Protein AF-A0A7V5K6P8-F1 (afdb_monomer)

Radius of gyration: 14.31 Å; Cα contacts (8 Å, |Δi|>4): 60; chains: 1; bounding box: 41×21×38 Å

Secondary structure (DSSP, 8-state):
-HHHHHHHHHHHHHHHTS-HHHHHHHHHHT-HHHHHHHHHHHHHHHHHHHTT-S-BTTB--TTHHHHHHHHHHHHHHHHHHT----

Mean predicted aligned error: 3.62 Å

Sequence (86 aa):
WNFAGMLVAGLAFALAGGCPGRQLFMAGEGDNDAGIFVLGMIVGAAVAHNFGLASSPQGIGAHGVTAVVVTLATCLFIGFTNLKRA

Solvent-accessible surface area (backbone atoms only — not comparable to full-atom values): 4855 Å² total; per-residue (Å²): 108,68,66,63,50,49,51,41,51,52,52,46,30,59,75,76,76,37,62,68,70,60,33,53,52,40,30,74,75,66,37,62,71,30,38,52,51,51,51,49,51,53,53,49,50,52,50,27,64,74,68,32,34,47,60,54,98,91,45,76,21,92,38,25,65,59,47,49,55,53,52,40,52,49,47,50,51,54,52,62,76,67,54,84,78,133

Structure (mmCIF, N/CA/C/O backbone):
data_AF-A0A7V5K6P8-F1
#
_entry.id   AF-A0A7V5K6P8-F1
#
loop_
_atom_site.group_PDB
_atom_site.id
_atom_site.type_symbol
_atom_site.label_atom_id
_atom_site.label_alt_id
_atom_site.label_comp_id
_atom_site.label_asym_id
_atom_site.label_entity_id
_atom_site.label_seq_id
_atom_site.pdbx_PDB_ins_code
_atom_site.Cartn_x
_atom_site.Cartn_y
_atom_site.Cartn_z
_atom_site.occupancy
_atom_site.B_iso_or_equiv
_atom_site.auth_seq_id
_atom_site.auth_comp_id
_atom_site.auth_asym_id
_atom_site.auth_atom_id
_atom_site.pdbx_PDB_model_num
ATOM 1 N N . TRP A 1 1 ? 1.917 1.993 -16.975 1.00 75.31 1 TRP A N 1
ATOM 2 C CA . TRP A 1 1 ? 1.832 1.360 -15.642 1.00 75.31 1 TRP A CA 1
ATOM 3 C C . TRP A 1 1 ? 1.702 2.366 -14.499 1.00 75.31 1 TRP A C 1
ATOM 5 O O . TRP A 1 1 ? 0.979 2.084 -13.557 1.00 75.31 1 TRP A O 1
ATOM 15 N N . ASN A 1 2 ? 2.300 3.560 -14.609 1.00 81.75 2 ASN A N 1
ATOM 16 C CA . ASN A 1 2 ? 2.261 4.598 -13.566 1.00 81.75 2 ASN A CA 1
ATOM 17 C C . ASN A 1 2 ? 0.857 4.932 -13.040 1.00 81.75 2 ASN A C 1
ATOM 19 O O . ASN A 1 2 ? 0.670 4.952 -11.833 1.00 81.75 2 ASN A O 1
ATOM 23 N N . PHE A 1 3 ? -0.139 5.127 -13.913 1.00 89.31 3 PHE A N 1
ATOM 24 C CA . PHE A 1 3 ? -1.506 5.410 -13.459 1.00 89.31 3 PHE A CA 1
ATOM 25 C C . PHE A 1 3 ? -2.086 4.269 -12.610 1.00 89.31 3 PHE A C 1
ATOM 27 O O . PHE A 1 3 ? -2.517 4.499 -11.489 1.00 89.31 3 PHE A O 1
ATOM 34 N N . ALA A 1 4 ? -2.053 3.035 -13.118 1.00 91.94 4 ALA A N 1
ATOM 35 C CA . ALA A 1 4 ? -2.606 1.879 -12.415 1.00 91.94 4 ALA A CA 1
ATOM 36 C C . ALA A 1 4 ? -1.851 1.575 -11.108 1.00 91.94 4 ALA A C 1
ATOM 38 O O . ALA A 1 4 ? -2.473 1.264 -10.097 1.00 91.94 4 ALA A O 1
ATOM 39 N N . GLY A 1 5 ? -0.523 1.728 -11.101 1.00 90.75 5 GLY A N 1
ATOM 40 C CA . GLY A 1 5 ? 0.281 1.606 -9.886 1.00 90.75 5 GLY A CA 1
ATOM 41 C C . GLY A 1 5 ? -0.085 2.661 -8.840 1.00 90.75 5 GLY A C 1
ATOM 42 O O . GLY A 1 5 ? -0.293 2.323 -7.678 1.00 90.75 5 GLY A O 1
ATOM 43 N N . MET A 1 6 ? -0.246 3.921 -9.254 1.00 93.06 6 MET A N 1
ATOM 44 C CA . MET A 1 6 ? -0.655 5.004 -8.354 1.00 93.06 6 MET A CA 1
ATOM 45 C C . MET A 1 6 ? -2.100 4.867 -7.870 1.00 93.06 6 MET A C 1
ATOM 47 O O . MET A 1 6 ? -2.378 5.199 -6.721 1.00 93.06 6 MET A O 1
ATOM 51 N N . LEU A 1 7 ? -3.004 4.340 -8.701 1.00 95.44 7 LEU A N 1
ATOM 52 C CA . LEU A 1 7 ? -4.372 4.002 -8.305 1.00 95.44 7 LEU A CA 1
ATOM 53 C C . LEU A 1 7 ? -4.366 2.982 -7.160 1.00 95.44 7 LEU A C 1
ATOM 55 O O . LEU A 1 7 ? -5.008 3.203 -6.135 1.00 95.44 7 LEU A O 1
ATOM 59 N N . VAL A 1 8 ? -3.618 1.886 -7.322 1.00 95.25 8 VAL A N 1
ATOM 60 C CA . VAL A 1 8 ? -3.502 0.840 -6.297 1.00 95.25 8 VAL A CA 1
ATOM 61 C C . VAL A 1 8 ? -2.841 1.377 -5.032 1.00 95.25 8 VAL A C 1
ATOM 63 O O . VAL A 1 8 ? -3.352 1.131 -3.942 1.00 95.25 8 VAL A O 1
ATOM 66 N N . ALA A 1 9 ? -1.755 2.144 -5.161 1.00 93.75 9 ALA A N 1
ATOM 67 C CA . ALA A 1 9 ? -1.092 2.765 -4.018 1.00 93.75 9 ALA A CA 1
ATOM 68 C C . ALA A 1 9 ? -2.050 3.690 -3.251 1.00 93.75 9 ALA A C 1
ATOM 70 O O . ALA A 1 9 ? -2.203 3.552 -2.041 1.00 93.75 9 ALA A O 1
ATOM 71 N N . GLY A 1 10 ? -2.757 4.580 -3.955 1.00 94.38 10 GLY A N 1
ATOM 72 C CA . GLY A 1 10 ? -3.719 5.500 -3.350 1.00 94.38 10 GLY A CA 1
ATOM 73 C C . GLY A 1 10 ? -4.863 4.781 -2.634 1.00 94.38 10 GLY A C 1
ATOM 74 O O . GLY A 1 10 ? -5.195 5.145 -1.508 1.00 94.38 10 GLY A O 1
ATOM 75 N N . LEU A 1 11 ? -5.427 3.734 -3.244 1.00 96.12 11 LEU A N 1
ATOM 76 C CA . LEU A 1 11 ? -6.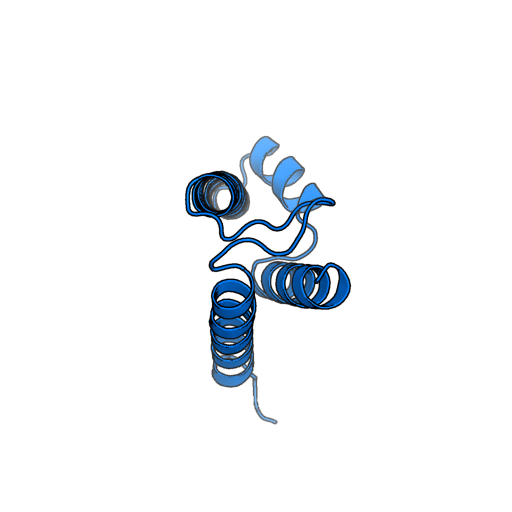486 2.939 -2.621 1.00 96.12 11 LEU A CA 1
ATOM 77 C C . LEU A 1 11 ? -5.982 2.188 -1.379 1.00 96.12 11 LEU A C 1
ATOM 79 O O . LEU A 1 11 ? -6.645 2.217 -0.344 1.00 96.12 11 LEU A O 1
ATOM 83 N N . ALA A 1 12 ? -4.808 1.555 -1.453 1.00 95.50 12 ALA A N 1
ATOM 84 C CA . ALA A 1 12 ? -4.207 0.864 -0.312 1.00 95.50 12 ALA A CA 1
ATOM 85 C C . ALA A 1 12 ? -3.951 1.829 0.855 1.00 95.50 12 ALA A C 1
ATOM 87 O O . ALA A 1 12 ? -4.313 1.534 1.992 1.00 95.50 12 ALA A O 1
ATOM 88 N N . PHE A 1 13 ? -3.401 3.012 0.570 1.00 94.50 13 PHE A N 1
ATOM 89 C CA . PHE A 1 13 ? -3.177 4.057 1.567 1.00 94.50 13 PHE A CA 1
ATOM 90 C C . PHE A 1 13 ? -4.485 4.566 2.172 1.00 94.50 13 PHE A C 1
ATOM 92 O O . PHE A 1 13 ? -4.585 4.677 3.391 1.00 94.50 13 PHE A O 1
ATOM 99 N N . ALA A 1 14 ? -5.517 4.805 1.359 1.00 93.81 14 ALA A N 1
ATOM 100 C CA . ALA A 1 14 ? -6.829 5.211 1.859 1.00 93.81 14 ALA A CA 1
ATOM 101 C C . ALA A 1 14 ? -7.428 4.182 2.835 1.00 93.81 14 ALA A C 1
ATOM 103 O O . ALA A 1 14 ? -8.000 4.573 3.849 1.00 93.81 14 ALA A O 1
ATOM 104 N N . LEU A 1 15 ? -7.255 2.884 2.564 1.00 93.62 15 LEU A N 1
ATOM 105 C CA . LEU A 1 15 ? -7.748 1.807 3.428 1.00 93.62 15 LEU A CA 1
ATOM 106 C C . LEU A 1 15 ? -6.927 1.640 4.712 1.00 93.62 15 LEU A C 1
ATOM 108 O O . LEU A 1 15 ? -7.491 1.336 5.758 1.00 93.62 15 LEU A O 1
ATOM 112 N N . ALA A 1 16 ? -5.609 1.823 4.641 1.00 90.25 16 ALA A N 1
ATOM 113 C CA . ALA A 1 16 ? -4.697 1.491 5.733 1.00 90.25 16 ALA A CA 1
ATOM 114 C C . ALA A 1 16 ? -4.353 2.672 6.668 1.00 90.25 16 ALA A C 1
ATOM 116 O O . ALA A 1 16 ? -3.599 2.487 7.616 1.00 90.25 16 ALA A O 1
ATOM 117 N N . GLY A 1 17 ? -4.917 3.867 6.449 1.00 84.44 17 GLY A N 1
ATOM 118 C CA . GLY A 1 17 ? -4.802 4.990 7.399 1.00 84.44 17 GLY A CA 1
ATOM 119 C C . GLY A 1 17 ? -4.460 6.354 6.790 1.00 84.44 17 GLY A C 1
ATOM 120 O O . GLY A 1 17 ? -4.097 7.286 7.514 1.00 84.44 17 GLY A O 1
ATOM 121 N N . GLY A 1 18 ? -4.554 6.501 5.472 1.00 87.50 18 GLY A N 1
ATOM 122 C CA . GLY A 1 18 ? -4.370 7.762 4.756 1.00 87.50 18 GLY A CA 1
ATOM 123 C C . GLY A 1 18 ? -2.952 7.972 4.222 1.00 87.50 18 GLY A C 1
ATOM 124 O O . GLY A 1 18 ? -2.278 7.035 3.811 1.00 87.50 18 GLY A O 1
ATOM 125 N N . CYS A 1 19 ? -2.512 9.234 4.163 1.00 92.81 19 CYS A N 1
ATOM 126 C CA . CYS A 1 19 ? -1.250 9.616 3.523 1.00 92.81 19 CYS A CA 1
ATOM 127 C C . CYS A 1 19 ? -0.032 8.934 4.184 1.00 92.81 19 CYS A C 1
ATOM 129 O O . CYS A 1 19 ? 0.132 9.053 5.403 1.00 92.81 19 CYS A O 1
ATOM 131 N N . PRO A 1 20 ? 0.879 8.318 3.404 1.00 91.94 20 PRO A N 1
ATOM 132 C CA . PRO A 1 20 ? 2.044 7.623 3.951 1.00 91.94 20 PRO A CA 1
ATOM 133 C C . PRO A 1 20 ? 3.002 8.552 4.713 1.00 91.94 20 PRO A C 1
ATOM 135 O O . PRO A 1 20 ? 3.616 8.130 5.687 1.00 91.94 20 PRO A O 1
ATOM 138 N N . GLY A 1 21 ? 3.093 9.833 4.332 1.00 93.50 21 GLY A N 1
ATOM 139 C CA . GLY A 1 21 ? 3.914 10.815 5.049 1.00 93.50 21 GLY A CA 1
ATOM 140 C C . GLY A 1 21 ? 3.411 11.088 6.470 1.00 93.50 21 GLY A C 1
ATOM 141 O O . GLY A 1 21 ? 4.208 11.148 7.398 1.00 93.5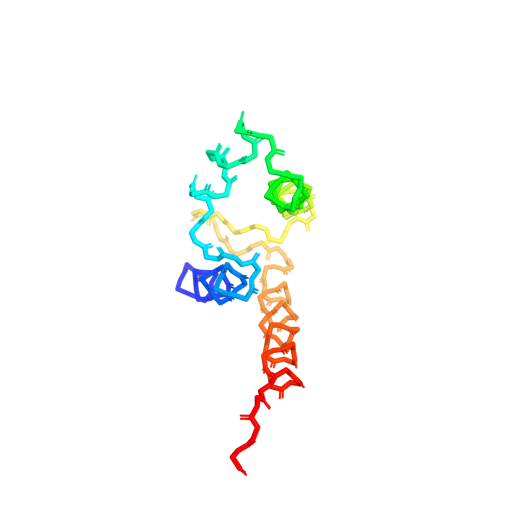0 21 GLY A O 1
ATOM 142 N N . ARG A 1 22 ? 2.087 11.175 6.665 1.00 95.00 22 ARG A N 1
ATOM 143 C CA . ARG A 1 22 ? 1.481 11.329 8.000 1.00 95.00 22 ARG A CA 1
ATOM 144 C C . ARG A 1 22 ? 1.797 10.124 8.886 1.00 95.00 22 ARG A C 1
ATOM 146 O O . ARG A 1 22 ? 2.138 10.303 10.046 1.00 95.00 22 ARG A O 1
ATOM 153 N N . GLN A 1 23 ? 1.703 8.920 8.325 1.00 95.81 23 GLN A N 1
ATOM 154 C CA . GLN A 1 23 ? 2.019 7.678 9.034 1.00 95.81 23 GLN A CA 1
ATOM 155 C C . GLN A 1 23 ? 3.482 7.644 9.492 1.00 95.81 23 GLN A C 1
ATOM 157 O O . GLN A 1 23 ? 3.765 7.250 10.617 1.00 95.81 23 GLN A O 1
ATOM 162 N N . LEU A 1 24 ? 4.408 8.154 8.676 1.00 95.00 24 LEU A N 1
ATOM 163 C CA . LEU A 1 24 ? 5.812 8.252 9.069 1.00 95.00 24 LEU A CA 1
ATOM 164 C C . LEU A 1 24 ? 6.039 9.202 10.257 1.00 95.00 24 LEU A C 1
ATOM 166 O O . LEU A 1 24 ? 6.811 8.870 11.153 1.00 95.00 24 LEU A O 1
ATOM 170 N N . PHE A 1 25 ? 5.361 10.354 10.290 1.00 95.81 25 PHE A N 1
ATOM 171 C CA . PHE A 1 25 ? 5.460 11.280 11.423 1.00 95.81 25 PHE A CA 1
ATOM 172 C C . PHE A 1 25 ? 4.872 10.687 12.707 1.00 95.81 25 PHE A C 1
ATOM 174 O O . PHE A 1 25 ? 5.545 10.695 13.732 1.00 95.81 25 PHE A O 1
ATOM 181 N N . MET A 1 26 ? 3.671 10.102 12.641 1.00 97.12 26 MET A N 1
ATOM 182 C CA . MET A 1 26 ? 3.02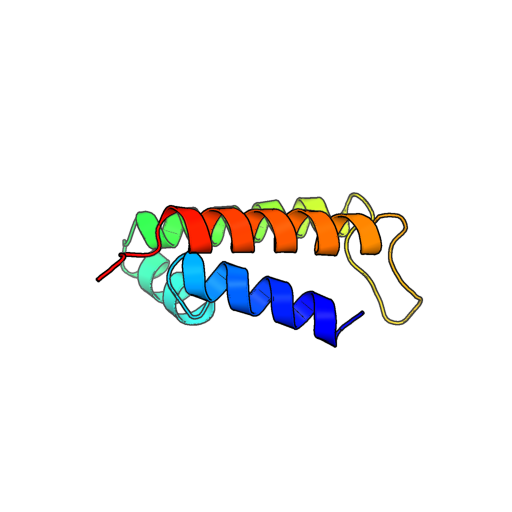4 9.491 13.811 1.00 97.12 26 MET A CA 1
ATOM 183 C C . MET A 1 26 ? 3.823 8.308 14.367 1.00 97.12 26 MET A C 1
ATOM 185 O O . MET A 1 26 ? 3.931 8.158 15.582 1.00 97.12 26 MET A O 1
ATOM 189 N N . ALA A 1 27 ? 4.459 7.510 13.501 1.00 96.50 27 ALA A N 1
ATOM 190 C CA . ALA A 1 27 ? 5.374 6.460 13.944 1.00 96.50 27 ALA A CA 1
ATOM 191 C C . ALA A 1 27 ? 6.536 7.032 14.784 1.00 96.50 27 ALA A C 1
ATOM 193 O O . ALA A 1 27 ? 6.957 6.412 15.758 1.00 96.50 27 ALA A O 1
ATOM 194 N N . GLY A 1 28 ? 7.027 8.232 14.448 1.00 96.19 28 GLY A N 1
ATOM 195 C CA . GLY A 1 28 ? 8.040 8.951 15.230 1.00 96.19 28 GLY A CA 1
ATOM 196 C C . GLY A 1 28 ? 7.522 9.542 16.548 1.00 96.19 28 GLY A C 1
ATOM 197 O O . GLY A 1 28 ? 8.300 9.717 17.482 1.00 96.19 28 GLY A O 1
ATOM 198 N N . GLU A 1 29 ? 6.220 9.810 16.646 1.00 97.69 29 GLU A N 1
ATOM 199 C CA . GLU A 1 29 ? 5.543 10.267 17.870 1.00 97.69 29 GLU A CA 1
ATOM 200 C C . GLU A 1 29 ? 5.192 9.110 18.826 1.00 97.69 29 GLU A C 1
ATOM 202 O O . GLU A 1 29 ? 4.731 9.348 19.941 1.00 97.69 29 GLU A O 1
ATOM 207 N N . GLY A 1 30 ? 5.447 7.859 18.421 1.00 96.75 30 GLY A N 1
ATOM 208 C CA . GLY A 1 30 ? 5.195 6.659 19.223 1.00 96.75 30 GLY A CA 1
ATOM 209 C C . GLY A 1 30 ? 3.878 5.943 18.910 1.00 96.75 30 GLY A C 1
ATOM 210 O O . GLY A 1 30 ? 3.455 5.090 19.691 1.00 96.75 30 GLY A O 1
ATOM 211 N N . ASP A 1 31 ? 3.227 6.257 17.786 1.00 97.25 31 ASP A N 1
ATOM 212 C CA . ASP A 1 31 ? 2.064 5.509 17.304 1.00 97.25 31 ASP A CA 1
ATOM 213 C C . ASP A 1 31 ? 2.507 4.152 16.725 1.00 97.25 31 ASP A C 1
ATOM 215 O O . ASP A 1 31 ? 3.149 4.064 15.672 1.00 97.25 31 ASP A O 1
ATOM 219 N N . ASN A 1 32 ? 2.162 3.075 17.432 1.00 96.00 32 ASN A N 1
ATOM 220 C CA . ASN A 1 32 ? 2.527 1.716 17.038 1.00 96.00 32 ASN A CA 1
ATOM 221 C C . ASN A 1 32 ? 1.781 1.236 15.785 1.00 96.00 32 ASN A C 1
ATOM 223 O O . ASN A 1 32 ? 2.363 0.490 14.994 1.00 96.00 32 ASN A O 1
ATOM 227 N N . ASP A 1 33 ? 0.538 1.669 15.569 1.00 94.94 33 ASP A N 1
ATOM 228 C CA . ASP A 1 33 ? -0.238 1.284 14.385 1.00 94.94 33 ASP A CA 1
ATOM 229 C C . ASP A 1 33 ? 0.397 1.901 13.131 1.00 94.94 33 ASP A C 1
ATOM 231 O O . ASP A 1 33 ? 0.621 1.219 12.122 1.00 94.94 33 ASP A O 1
ATOM 235 N N . ALA A 1 34 ? 0.800 3.170 13.233 1.00 95.75 34 ALA A N 1
ATOM 236 C CA . ALA A 1 34 ? 1.573 3.857 12.204 1.00 95.75 34 ALA A CA 1
ATOM 237 C C . ALA A 1 34 ? 2.956 3.213 11.988 1.00 95.75 34 ALA A C 1
ATOM 239 O O . ALA A 1 34 ? 3.417 3.073 10.851 1.00 95.75 34 ALA A O 1
ATOM 240 N N . GLY A 1 35 ? 3.606 2.758 13.064 1.00 95.94 35 GLY A N 1
ATOM 241 C CA . GLY A 1 35 ? 4.867 2.015 13.001 1.00 95.94 35 GLY A CA 1
ATOM 242 C C . GLY A 1 35 ? 4.758 0.724 12.183 1.00 95.94 35 GLY A C 1
ATOM 243 O O . GLY A 1 35 ? 5.581 0.482 11.294 1.00 95.94 35 GLY A O 1
ATOM 244 N N . ILE A 1 36 ? 3.713 -0.077 12.416 1.00 95.75 36 ILE A N 1
ATOM 245 C CA . ILE A 1 36 ? 3.449 -1.299 11.636 1.00 95.75 36 ILE A CA 1
ATOM 246 C C . ILE A 1 36 ? 3.131 -0.968 10.175 1.00 95.75 36 ILE A C 1
ATOM 248 O O . ILE A 1 36 ? 3.617 -1.658 9.274 1.00 95.75 36 ILE A O 1
ATOM 252 N N . PHE A 1 37 ? 2.385 0.109 9.915 1.00 95.00 37 PHE A N 1
ATOM 253 C CA . PHE A 1 37 ? 2.133 0.581 8.552 1.00 95.00 37 PHE A CA 1
ATOM 254 C C . PHE A 1 37 ? 3.441 0.898 7.807 1.00 95.00 37 PHE A C 1
ATOM 256 O O . PHE A 1 37 ? 3.656 0.422 6.688 1.00 95.00 37 PHE A O 1
ATOM 263 N N . VAL A 1 38 ? 4.346 1.661 8.429 1.00 95.62 38 VAL A N 1
ATOM 264 C CA . VAL A 1 38 ? 5.644 2.028 7.835 1.00 95.62 38 VAL A CA 1
ATOM 265 C C . VAL A 1 38 ? 6.519 0.797 7.608 1.00 95.62 38 VAL A C 1
ATOM 267 O O . VAL A 1 38 ? 7.102 0.656 6.529 1.00 95.62 38 VAL A O 1
ATOM 270 N N . LEU A 1 39 ? 6.566 -0.129 8.570 1.00 96.62 39 LEU A N 1
ATOM 271 C CA . LEU A 1 39 ? 7.272 -1.402 8.413 1.00 96.62 39 LEU A CA 1
ATOM 272 C C . LEU A 1 39 ? 6.736 -2.179 7.199 1.00 96.62 39 LEU A C 1
ATOM 274 O O . LEU A 1 39 ? 7.515 -2.641 6.363 1.00 96.62 39 LEU A O 1
ATOM 278 N N . GLY A 1 40 ? 5.410 -2.268 7.065 1.00 95.19 40 GLY A N 1
ATOM 279 C CA . GLY A 1 40 ? 4.747 -2.908 5.931 1.00 95.19 40 GLY A CA 1
ATOM 280 C C . GLY A 1 40 ? 5.110 -2.265 4.592 1.00 95.19 40 GLY A C 1
ATOM 281 O O . GLY A 1 40 ? 5.390 -2.983 3.631 1.00 95.19 40 GLY A O 1
ATOM 282 N N . MET A 1 41 ? 5.189 -0.932 4.526 1.00 94.75 41 MET A N 1
ATOM 283 C CA . MET A 1 41 ? 5.642 -0.230 3.318 1.00 94.75 41 MET A CA 1
ATOM 284 C C . MET A 1 41 ? 7.086 -0.581 2.945 1.00 94.75 41 MET A C 1
ATOM 286 O O . MET A 1 41 ? 7.361 -0.836 1.773 1.00 94.75 41 MET A O 1
ATOM 290 N N . ILE A 1 42 ? 8.002 -0.624 3.918 1.00 95.75 42 ILE A N 1
ATOM 291 C CA . ILE A 1 42 ? 9.416 -0.957 3.676 1.00 95.75 42 ILE A CA 1
ATOM 292 C C . ILE A 1 42 ? 9.547 -2.397 3.172 1.00 95.75 42 ILE A C 1
ATOM 294 O O . ILE A 1 42 ? 10.191 -2.640 2.149 1.00 95.75 42 ILE A O 1
ATOM 298 N N . VAL A 1 43 ? 8.899 -3.349 3.851 1.00 97.00 43 VAL A N 1
ATOM 299 C CA . VAL A 1 43 ? 8.907 -4.765 3.453 1.00 97.00 43 VAL A CA 1
ATOM 300 C C . VAL A 1 43 ? 8.271 -4.940 2.072 1.00 97.00 43 VAL A C 1
ATOM 302 O O . VAL A 1 43 ? 8.833 -5.622 1.216 1.00 97.00 43 VAL A O 1
ATOM 305 N N . GLY A 1 44 ? 7.143 -4.276 1.815 1.00 94.62 44 GLY A N 1
ATOM 306 C CA . GLY A 1 44 ? 6.466 -4.303 0.520 1.00 94.62 44 GLY A CA 1
ATOM 307 C C . GLY A 1 44 ? 7.330 -3.744 -0.612 1.00 94.62 44 GLY A C 1
ATOM 308 O O . GLY A 1 44 ? 7.406 -4.356 -1.677 1.00 94.62 44 GLY A O 1
ATOM 309 N N . ALA A 1 45 ? 8.038 -2.635 -0.379 1.00 94.12 45 ALA A N 1
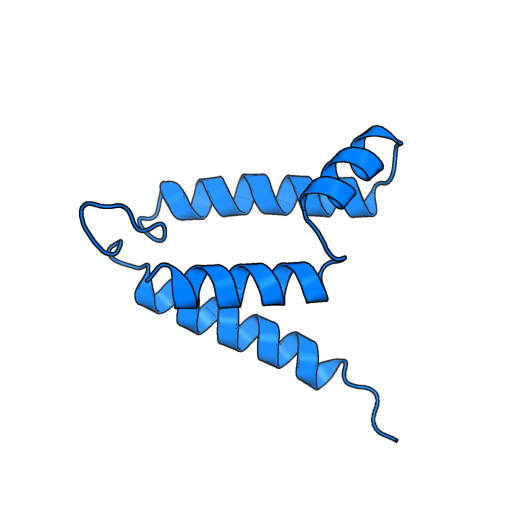ATOM 310 C CA . ALA A 1 45 ? 8.974 -2.066 -1.348 1.00 94.12 45 ALA A CA 1
ATOM 311 C C . ALA A 1 45 ? 10.148 -3.017 -1.625 1.00 94.12 45 ALA A C 1
ATOM 313 O O . ALA A 1 45 ? 10.492 -3.246 -2.787 1.00 94.12 45 ALA A O 1
ATOM 314 N N . ALA A 1 46 ? 10.714 -3.632 -0.582 1.00 96.44 46 ALA A N 1
ATOM 315 C CA . ALA A 1 46 ? 11.770 -4.628 -0.735 1.00 96.44 46 ALA A CA 1
ATOM 316 C C . ALA A 1 46 ? 11.294 -5.815 -1.587 1.00 96.44 46 ALA A C 1
ATOM 318 O O . ALA A 1 46 ? 11.967 -6.189 -2.548 1.00 96.44 46 ALA A O 1
ATOM 319 N N . VAL A 1 47 ? 10.112 -6.369 -1.307 1.00 95.25 47 VAL A N 1
ATOM 320 C CA . VAL A 1 47 ? 9.526 -7.445 -2.122 1.00 95.25 47 VAL A CA 1
ATOM 321 C C . VAL A 1 47 ? 9.307 -6.974 -3.563 1.00 95.25 47 VAL A C 1
ATOM 323 O O . VAL A 1 47 ? 9.705 -7.656 -4.508 1.00 95.25 47 VAL A O 1
ATOM 326 N N . ALA A 1 48 ? 8.744 -5.781 -3.759 1.00 93.56 48 ALA A N 1
ATOM 327 C CA . ALA A 1 48 ? 8.434 -5.281 -5.091 1.00 93.56 48 ALA A CA 1
ATOM 328 C C . ALA A 1 48 ? 9.679 -5.133 -5.982 1.00 93.56 48 ALA A C 1
ATOM 330 O O . ALA A 1 48 ? 9.647 -5.497 -7.162 1.00 93.56 48 ALA A O 1
ATOM 331 N N . HIS A 1 49 ? 10.774 -4.632 -5.411 1.00 93.06 49 HIS A N 1
ATOM 332 C CA . HIS A 1 49 ? 12.017 -4.376 -6.135 1.00 93.06 49 HIS A CA 1
ATOM 333 C C . HIS A 1 49 ? 12.859 -5.643 -6.354 1.00 93.06 49 HIS A C 1
ATOM 335 O O . HIS A 1 49 ? 13.518 -5.744 -7.385 1.00 93.06 49 HIS A O 1
ATOM 341 N N . ASN A 1 50 ? 12.813 -6.626 -5.445 1.00 94.00 50 ASN A N 1
ATOM 342 C CA . ASN A 1 50 ? 13.608 -7.856 -5.572 1.00 94.00 50 ASN A CA 1
ATOM 343 C C . ASN A 1 50 ? 12.950 -8.929 -6.455 1.00 94.00 50 ASN A C 1
ATOM 345 O O . ASN A 1 50 ? 13.653 -9.685 -7.119 1.00 94.00 50 ASN A O 1
ATOM 349 N N . PHE A 1 51 ? 11.616 -8.990 -6.504 1.00 91.81 51 PHE A N 1
ATOM 350 C CA . PHE A 1 51 ? 10.885 -10.012 -7.270 1.00 91.81 51 PHE A CA 1
ATOM 351 C C . PHE A 1 51 ? 10.369 -9.518 -8.633 1.00 91.81 51 PHE A C 1
ATOM 353 O O . PHE A 1 51 ? 9.524 -10.162 -9.251 1.00 91.81 51 PHE A O 1
ATOM 360 N N . GLY A 1 52 ? 10.845 -8.366 -9.121 1.00 88.94 52 GLY A N 1
ATOM 361 C CA . GLY A 1 52 ? 10.475 -7.857 -10.450 1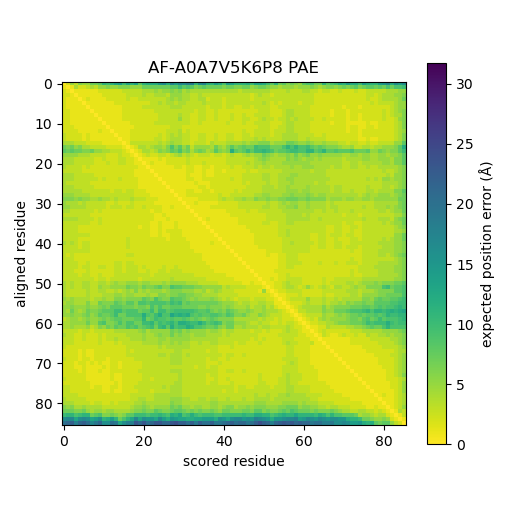.00 88.94 52 GLY A CA 1
ATOM 362 C C . GLY A 1 52 ? 9.001 -7.450 -10.582 1.00 88.94 52 GLY A C 1
ATOM 363 O O . GLY A 1 52 ? 8.425 -7.527 -11.670 1.00 88.94 52 GLY A O 1
ATOM 364 N N . LEU A 1 53 ? 8.380 -7.038 -9.473 1.00 89.62 53 LEU A N 1
ATOM 365 C CA . LEU A 1 53 ? 7.015 -6.501 -9.441 1.00 89.62 53 LEU A CA 1
ATOM 366 C C . LEU A 1 53 ? 7.034 -4.987 -9.721 1.00 89.62 53 LEU A C 1
ATOM 368 O O . LEU A 1 53 ? 6.107 -4.444 -10.325 1.00 89.62 53 LEU A O 1
ATOM 372 N N . ALA A 1 54 ? 8.104 -4.304 -9.305 1.00 90.00 54 ALA A N 1
ATOM 373 C CA . ALA A 1 54 ? 8.334 -2.897 -9.593 1.00 90.00 54 ALA A CA 1
ATOM 374 C C . ALA A 1 54 ? 8.631 -2.690 -11.086 1.00 90.00 54 ALA A C 1
ATOM 376 O O . ALA A 1 54 ? 9.397 -3.427 -11.703 1.00 90.00 54 ALA A O 1
ATOM 377 N N . SER A 1 55 ? 8.002 -1.673 -11.673 1.00 87.19 55 SER A N 1
ATOM 378 C CA . SER A 1 55 ? 8.274 -1.242 -13.049 1.00 87.19 55 SER A CA 1
ATOM 379 C C . SER A 1 55 ? 9.245 -0.069 -13.053 1.00 87.19 55 SER A C 1
ATOM 381 O O . SER A 1 55 ? 9.315 0.683 -12.081 1.00 87.19 55 SER A O 1
ATOM 383 N N . SER A 1 56 ? 9.963 0.113 -14.155 1.00 84.88 56 SER A N 1
ATOM 384 C CA . SER A 1 56 ? 10.951 1.179 -14.316 1.00 84.88 56 SER A CA 1
ATOM 385 C C . SER A 1 56 ? 10.767 1.890 -15.665 1.00 84.88 56 SER A C 1
ATOM 387 O O . SER A 1 56 ? 9.952 1.459 -16.487 1.00 84.88 56 SER A O 1
ATOM 389 N N . PRO A 1 57 ? 11.511 2.975 -15.947 1.00 83.44 57 PRO A N 1
ATOM 390 C CA . PRO A 1 57 ? 11.471 3.623 -17.260 1.00 83.44 57 PRO A CA 1
ATOM 391 C C . PRO A 1 57 ? 11.835 2.690 -18.426 1.00 83.44 57 PRO A C 1
ATOM 393 O O . PRO A 1 57 ? 11.471 2.964 -19.564 1.00 83.44 57 PRO A O 1
ATOM 396 N N . GLN A 1 58 ? 12.538 1.589 -18.149 1.00 84.31 58 GLN A N 1
ATOM 397 C CA . GLN A 1 58 ? 12.946 0.592 -19.139 1.00 84.31 58 GLN A CA 1
ATOM 398 C C . GLN A 1 58 ? 11.814 -0.378 -19.512 1.00 84.31 58 GLN A C 1
ATOM 400 O O . GLN A 1 58 ? 11.935 -1.093 -20.503 1.00 84.31 58 GLN A O 1
ATOM 405 N N . GLY A 1 59 ? 10.718 -0.410 -18.747 1.00 83.25 59 GLY A N 1
ATOM 406 C CA . GLY A 1 59 ? 9.575 -1.268 -19.029 1.00 83.25 59 GLY A CA 1
ATOM 407 C C . GLY A 1 59 ? 8.842 -1.756 -17.782 1.00 83.25 59 GLY A C 1
ATOM 408 O O . GLY A 1 59 ? 9.147 -1.400 -16.642 1.00 83.25 59 GLY A O 1
ATOM 409 N N . ILE A 1 60 ? 7.831 -2.588 -18.018 1.00 87.31 60 ILE A N 1
ATOM 410 C CA . ILE A 1 60 ? 7.040 -3.214 -16.958 1.00 87.31 60 ILE A CA 1
ATOM 411 C C . ILE A 1 60 ? 7.821 -4.416 -16.420 1.00 87.31 60 ILE A C 1
ATOM 413 O O . ILE A 1 60 ? 8.304 -5.233 -17.202 1.00 87.31 60 ILE A O 1
ATOM 417 N N . GLY A 1 61 ? 7.938 -4.526 -15.094 1.00 86.50 61 GLY A N 1
ATOM 418 C CA . GLY A 1 61 ? 8.561 -5.685 -14.451 1.00 86.50 61 GLY A CA 1
ATOM 419 C C . GLY A 1 61 ? 7.839 -6.985 -14.822 1.00 86.50 61 GLY A C 1
ATOM 420 O O . GLY A 1 61 ? 6.632 -6.971 -15.071 1.00 86.50 61 GLY A O 1
ATOM 421 N N . ALA A 1 62 ? 8.559 -8.111 -14.841 1.00 88.25 62 ALA A N 1
ATOM 422 C CA . ALA A 1 62 ? 8.039 -9.408 -15.294 1.00 88.25 62 ALA A CA 1
ATOM 423 C C . ALA A 1 62 ? 6.705 -9.802 -14.633 1.00 88.25 62 ALA A C 1
ATOM 425 O O . ALA A 1 62 ? 5.848 -10.421 -15.264 1.00 88.25 62 ALA A O 1
ATOM 426 N N . HIS A 1 63 ? 6.504 -9.396 -13.377 1.00 91.06 63 HIS A N 1
ATOM 427 C CA . HIS A 1 63 ? 5.291 -9.675 -12.608 1.00 91.06 63 HIS A CA 1
ATOM 428 C C . HIS A 1 63 ? 4.503 -8.412 -12.238 1.00 91.06 63 HIS A C 1
ATOM 430 O O . HIS A 1 63 ? 3.553 -8.478 -11.458 1.00 91.06 63 HIS A O 1
ATOM 436 N N . GLY A 1 64 ? 4.848 -7.257 -12.815 1.00 90.44 64 GLY A N 1
ATOM 437 C CA . GLY A 1 64 ? 4.228 -5.975 -12.481 1.00 90.44 64 GLY A CA 1
ATOM 438 C C . GLY A 1 64 ? 2.740 -5.911 -12.819 1.00 90.44 64 GLY A C 1
ATOM 439 O O . GLY A 1 64 ? 1.977 -5.266 -12.098 1.00 90.44 64 GLY A O 1
ATOM 440 N N . VAL A 1 65 ? 2.307 -6.609 -13.878 1.00 92.06 65 VAL A N 1
ATOM 441 C CA . VAL A 1 65 ? 0.883 -6.673 -14.241 1.00 92.06 65 VAL A CA 1
ATOM 442 C C . VAL A 1 65 ? 0.083 -7.455 -13.213 1.00 92.06 65 VAL A C 1
ATOM 444 O O . VAL A 1 65 ? -0.892 -6.948 -12.657 1.00 92.06 65 VAL A O 1
ATOM 447 N N . THR A 1 66 ? 0.550 -8.663 -12.909 1.00 92.69 66 THR A N 1
ATOM 448 C CA . THR A 1 66 ? -0.055 -9.543 -11.910 1.00 92.69 66 THR A CA 1
ATOM 449 C C . THR A 1 66 ? -0.116 -8.872 -10.540 1.00 92.69 66 THR A C 1
ATOM 451 O O . THR A 1 66 ? -1.157 -8.923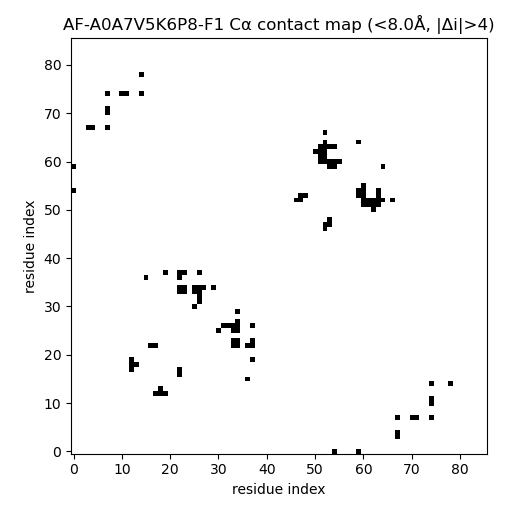 -9.892 1.00 92.69 66 THR A O 1
ATOM 454 N N . ALA A 1 67 ? 0.951 -8.177 -10.132 1.00 93.25 67 ALA A N 1
ATOM 455 C CA . ALA A 1 67 ? 1.012 -7.463 -8.858 1.00 93.25 67 ALA A CA 1
ATOM 456 C C . ALA A 1 67 ? -0.123 -6.441 -8.705 1.00 93.25 67 ALA A C 1
ATOM 458 O O . ALA A 1 67 ? -0.840 -6.452 -7.710 1.00 93.25 67 ALA A O 1
ATOM 459 N N . VAL A 1 68 ? -0.324 -5.582 -9.708 1.00 94.38 68 VAL A N 1
ATOM 460 C CA . VAL A 1 68 ? -1.378 -4.555 -9.675 1.00 94.38 68 VAL A CA 1
ATOM 461 C C . VAL A 1 68 ? -2.760 -5.189 -9.611 1.00 94.38 68 VAL A C 1
ATOM 463 O O . VAL A 1 68 ? -3.581 -4.749 -8.812 1.00 94.38 68 VAL A O 1
ATOM 466 N N . VAL A 1 69 ? -3.026 -6.215 -10.425 1.00 95.88 69 VAL A N 1
ATOM 467 C CA . VAL A 1 69 ? -4.345 -6.867 -10.465 1.00 95.88 69 VAL A CA 1
ATOM 468 C C . VAL A 1 69 ? -4.665 -7.528 -9.127 1.00 95.88 69 VAL A C 1
ATOM 470 O O . VAL A 1 69 ? -5.754 -7.321 -8.591 1.00 95.88 69 VAL A O 1
ATOM 473 N N . VAL A 1 70 ? -3.712 -8.274 -8.563 1.00 96.19 70 VAL A N 1
ATOM 474 C CA . VAL A 1 70 ? -3.886 -8.955 -7.273 1.00 96.19 70 VAL A CA 1
ATOM 475 C C . VAL A 1 70 ? -4.088 -7.941 -6.151 1.00 96.19 70 VAL A C 1
ATOM 477 O O . VAL A 1 70 ? -5.035 -8.071 -5.377 1.00 96.19 70 VAL A O 1
ATOM 480 N N . THR A 1 71 ? -3.260 -6.898 -6.074 1.00 95.38 71 THR A N 1
ATOM 481 C CA . THR A 1 71 ? -3.396 -5.893 -5.013 1.00 95.38 71 THR A CA 1
ATOM 482 C C . THR A 1 71 ? -4.689 -5.093 -5.157 1.00 95.38 71 TH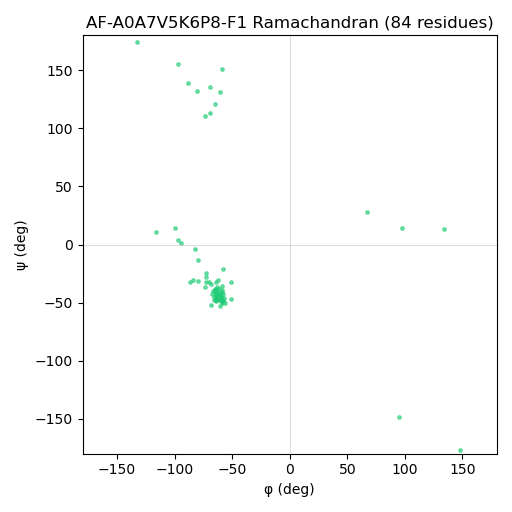R A C 1
ATOM 484 O O . THR A 1 71 ? -5.366 -4.866 -4.158 1.00 95.38 71 THR A O 1
ATOM 487 N N . LEU A 1 72 ? -5.094 -4.726 -6.379 1.00 97.50 72 LEU A N 1
ATOM 488 C CA . LEU A 1 72 ? -6.369 -4.043 -6.613 1.00 97.50 72 LEU A CA 1
ATOM 489 C C . LEU A 1 72 ? -7.556 -4.903 -6.167 1.00 97.50 72 LEU A C 1
ATOM 491 O O . LEU A 1 72 ? -8.435 -4.403 -5.467 1.00 97.50 72 LEU A O 1
ATOM 495 N N . ALA A 1 73 ? -7.569 -6.188 -6.532 1.00 98.06 73 ALA A N 1
ATOM 496 C CA . ALA A 1 73 ? -8.615 -7.118 -6.118 1.00 98.06 73 ALA A CA 1
ATOM 497 C C . ALA A 1 73 ? -8.679 -7.247 -4.588 1.00 98.06 73 ALA A C 1
ATOM 499 O O . ALA A 1 73 ? -9.766 -7.165 -4.016 1.00 98.06 73 ALA A O 1
ATOM 500 N N . THR A 1 74 ? -7.528 -7.362 -3.921 1.00 97.19 74 THR A N 1
ATOM 501 C CA . THR A 1 74 ? -7.443 -7.411 -2.454 1.00 97.19 74 THR A CA 1
ATOM 502 C C . THR A 1 74 ? -7.954 -6.121 -1.811 1.00 97.19 74 THR A C 1
ATOM 504 O O . THR A 1 74 ? -8.766 -6.181 -0.890 1.00 97.19 74 THR A O 1
ATOM 507 N N . CYS A 1 75 ? -7.551 -4.947 -2.306 1.00 96.94 75 CYS A N 1
ATOM 508 C CA . CYS A 1 75 ? -8.033 -3.666 -1.787 1.00 96.94 75 CYS A CA 1
ATOM 509 C C . CYS A 1 75 ? -9.549 -3.506 -1.965 1.00 96.94 75 CYS A C 1
ATOM 511 O O . CYS A 1 75 ? -10.235 -3.099 -1.029 1.00 96.94 75 CYS A O 1
ATOM 513 N N . LEU A 1 76 ? -10.089 -3.855 -3.138 1.00 97.56 76 LEU A N 1
ATOM 514 C CA . LEU A 1 76 ? -11.533 -3.826 -3.383 1.00 97.56 76 LEU A CA 1
ATOM 515 C C . LEU A 1 76 ? -12.270 -4.805 -2.468 1.00 97.56 76 LEU A C 1
ATOM 517 O O . LEU A 1 76 ? -13.281 -4.436 -1.878 1.00 97.56 76 LEU A O 1
ATOM 521 N N . PHE A 1 77 ? -11.751 -6.021 -2.300 1.00 97.81 77 PHE A N 1
ATOM 522 C CA . PHE A 1 77 ? -12.317 -7.007 -1.384 1.00 97.81 77 PHE A CA 1
ATOM 523 C C . PHE A 1 77 ? -12.379 -6.471 0.053 1.00 97.81 77 PHE A C 1
ATOM 525 O O . PHE A 1 77 ? -13.444 -6.509 0.670 1.00 97.81 77 PHE A O 1
ATOM 532 N N . ILE A 1 78 ? -11.284 -5.902 0.568 1.00 96.19 78 ILE A N 1
ATOM 533 C CA . ILE A 1 78 ? -11.242 -5.292 1.908 1.00 96.19 78 ILE A CA 1
ATOM 534 C C . ILE A 1 78 ? -12.248 -4.136 2.004 1.00 96.19 78 ILE A C 1
ATOM 536 O O . ILE A 1 78 ? -13.027 -4.073 2.955 1.00 96.19 78 ILE A O 1
ATOM 540 N N . GLY A 1 79 ? -12.279 -3.249 1.007 1.00 95.44 79 GLY A N 1
ATOM 541 C CA . GLY A 1 79 ? -13.190 -2.105 0.985 1.00 95.44 79 GLY A CA 1
ATOM 542 C C . GLY A 1 79 ? -14.665 -2.514 0.977 1.00 95.44 79 GLY A C 1
ATOM 543 O O . GLY A 1 79 ? -15.449 -2.010 1.776 1.00 95.44 79 GLY A O 1
ATOM 544 N N . PHE A 1 80 ? -15.050 -3.462 0.119 1.00 95.94 80 PHE A N 1
ATOM 545 C CA . PHE A 1 80 ? -16.441 -3.908 0.003 1.00 95.94 80 PHE A CA 1
ATOM 546 C C . PHE A 1 80 ? -16.908 -4.758 1.187 1.00 95.94 80 PHE A C 1
ATOM 548 O O . PHE A 1 80 ? -18.083 -4.686 1.547 1.00 95.94 80 PHE A O 1
ATOM 555 N N . THR A 1 81 ? -16.023 -5.547 1.802 1.00 95.81 81 THR A N 1
ATOM 556 C CA . THR A 1 81 ? -16.370 -6.353 2.989 1.00 95.81 81 THR A CA 1
ATOM 557 C C . THR A 1 81 ? -16.552 -5.505 4.247 1.00 95.81 81 THR A C 1
ATOM 559 O O . THR A 1 81 ? -17.359 -5.863 5.099 1.00 95.81 81 THR A O 1
ATOM 562 N N . A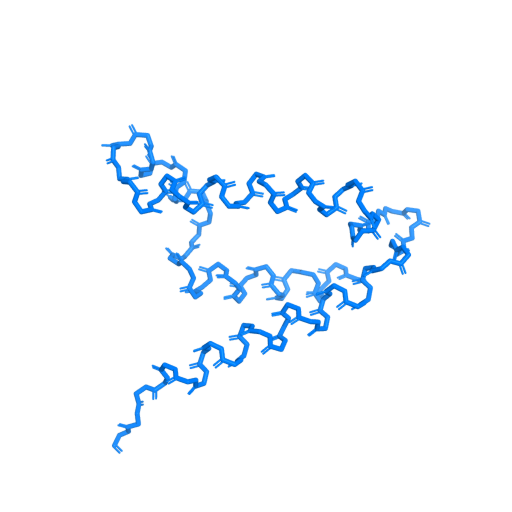SN A 1 82 ? -15.877 -4.355 4.338 1.00 93.44 82 ASN A N 1
ATOM 563 C CA . ASN A 1 82 ? -16.004 -3.410 5.455 1.00 93.44 82 ASN A CA 1
ATOM 564 C C . ASN A 1 82 ? -16.983 -2.255 5.173 1.00 93.44 82 ASN A C 1
ATOM 566 O O . ASN A 1 82 ? -17.136 -1.347 5.995 1.00 93.44 82 ASN A O 1
ATOM 570 N N . LEU A 1 83 ? -17.658 -2.271 4.020 1.00 92.81 83 LEU A N 1
ATOM 571 C CA . LEU A 1 83 ? -18.610 -1.235 3.644 1.00 92.81 83 LEU A CA 1
ATOM 572 C C . LEU A 1 83 ? -19.857 -1.316 4.534 1.00 92.81 83 LEU A C 1
ATOM 574 O O . LEU A 1 83 ? -20.641 -2.263 4.443 1.00 92.81 83 LEU A O 1
ATOM 578 N N . LYS A 1 84 ? -20.071 -0.293 5.368 1.00 90.31 84 LYS A N 1
ATOM 579 C CA . LYS A 1 84 ? -21.312 -0.149 6.138 1.00 90.31 84 LYS A CA 1
ATOM 580 C C . LYS A 1 84 ? -22.476 0.082 5.175 1.00 90.31 84 LYS A C 1
ATOM 582 O O . LYS A 1 84 ? -22.466 1.039 4.404 1.00 90.31 84 LYS A O 1
ATOM 587 N N . ARG A 1 85 ? -23.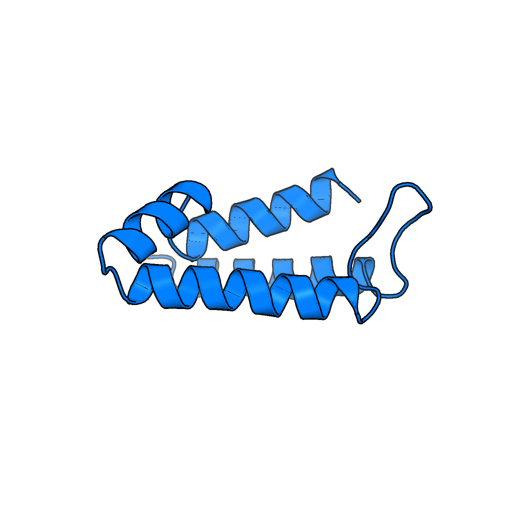465 -0.810 5.216 1.00 84.19 85 ARG A N 1
ATOM 588 C CA . ARG A 1 85 ? -24.715 -0.689 4.456 1.00 84.19 85 ARG A CA 1
ATOM 589 C C . ARG A 1 85 ? -25.719 0.103 5.296 1.00 84.19 85 ARG A C 1
ATOM 591 O O . ARG A 1 85 ? -25.737 -0.066 6.513 1.00 84.19 85 ARG A O 1
ATOM 598 N N . ALA A 1 86 ? -26.456 0.999 4.640 1.00 71.75 86 ALA A N 1
ATOM 599 C CA . ALA A 1 86 ? -27.526 1.785 5.251 1.00 71.75 86 ALA A CA 1
ATOM 600 C C . ALA A 1 86 ? -28.723 0.904 5.627 1.00 71.75 86 ALA A C 1
ATOM 602 O O . ALA A 1 86 ? -28.944 -0.102 4.912 1.00 71.75 86 ALA A O 1
#

Foldseek 3Di:
DVVLVVVLVQLVQVLLPHDLVVLVVVVVVVPVSSVVVVVCVVVVVVCCVPVQLDADPVGRGPCVVVVSVVSVVVSVVSCVVPDDDD

pLDDT: mean 92.73, std 4.89, range [71.75, 98.06]